Protein AF-A0A6P1CXU0-F1 (afdb_monomer)

Mean predicted aligned error: 10.57 Å

Secondary structure (DSSP, 8-state):
------------TT---TTHHHHHHHHHHHHSTTS-B-HHHHHHHTT--HHHHHHHHHHHHHTTSEEEEEETTEEEEE-TTHHHHHS-------

Solvent-accessible surface area (backbone atoms only — not comparable to full-atom values): 5538 Å² total; per-residue (Å²): 140,86,89,76,83,77,78,76,79,69,80,74,79,78,74,66,61,95,57,50,66,37,21,52,52,22,41,61,29,49,75,39,45,86,50,75,41,32,50,59,54,54,12,59,79,67,76,46,57,44,67,61,41,40,54,33,48,51,52,33,35,76,70,63,26,28,44,74,80,35,84,81,70,54,28,33,28,31,42,91,44,8,49,64,54,32,43,74,81,80,75,72,84,130

Structure (mmCIF, N/CA/C/O backbone):
data_AF-A0A6P1CXU0-F1
#
_entry.id   AF-A0A6P1CXU0-F1
#
loop_
_atom_site.group_PDB
_atom_site.id
_atom_site.type_symbol
_atom_site.label_atom_id
_atom_site.label_alt_id
_atom_site.label_comp_id
_atom_site.label_asym_id
_atom_site.label_entity_id
_atom_site.label_seq_id
_atom_site.pdbx_PDB_ins_code
_atom_site.Cartn_x
_atom_site.Cartn_y
_atom_site.Cartn_z
_atom_site.occupancy
_atom_site.B_iso_or_equiv
_atom_site.auth_seq_id
_atom_site.auth_comp_id
_atom_site.auth_asym_id
_atom_site.auth_atom_id
_atom_site.pdbx_PDB_model_num
ATOM 1 N N . THR A 1 1 ? 18.757 38.853 0.671 1.00 50.03 1 THR A N 1
ATOM 2 C CA . THR A 1 1 ? 17.621 38.211 1.366 1.00 50.03 1 THR A CA 1
ATOM 3 C C . THR A 1 1 ? 17.637 36.734 1.035 1.00 50.03 1 THR A C 1
ATOM 5 O O . THR A 1 1 ? 17.563 36.398 -0.137 1.00 50.03 1 THR A O 1
ATOM 8 N N . THR A 1 2 ? 17.797 35.868 2.035 1.00 54.78 2 THR A N 1
ATOM 9 C CA . THR A 1 2 ? 17.734 34.399 1.889 1.00 54.78 2 THR A CA 1
ATOM 10 C C . THR A 1 2 ? 16.500 33.902 2.636 1.00 54.78 2 THR A C 1
ATOM 12 O O . THR A 1 2 ? 16.244 34.374 3.744 1.00 54.78 2 THR A O 1
ATOM 15 N N . PRO A 1 3 ? 15.700 33.018 2.029 1.00 53.94 3 PRO A N 1
ATOM 16 C CA . PRO A 1 3 ? 15.523 31.656 2.569 1.00 53.94 3 PRO A CA 1
ATOM 17 C C . PRO A 1 3 ? 15.560 30.613 1.427 1.00 53.94 3 PRO A C 1
ATOM 19 O O . PRO A 1 3 ? 15.287 30.964 0.289 1.00 53.94 3 PRO A O 1
ATOM 22 N N . ALA A 1 4 ? 15.839 29.317 1.553 1.00 56.81 4 ALA A N 1
ATOM 23 C CA . ALA A 1 4 ? 16.199 28.343 2.588 1.00 56.81 4 ALA A CA 1
ATOM 24 C C . ALA A 1 4 ? 16.664 27.081 1.794 1.00 56.81 4 ALA A C 1
ATOM 26 O O . ALA A 1 4 ? 16.354 26.983 0.602 1.00 56.81 4 ALA A O 1
ATOM 27 N N . PRO A 1 5 ? 17.435 26.139 2.366 1.00 50.75 5 PRO A N 1
ATOM 28 C CA . PRO A 1 5 ? 18.156 25.142 1.576 1.00 50.75 5 PRO A CA 1
ATOM 29 C C . PRO A 1 5 ? 17.198 24.182 0.864 1.00 50.75 5 PRO A C 1
ATOM 31 O O . PRO A 1 5 ? 16.330 23.573 1.490 1.00 50.75 5 PRO A O 1
ATOM 34 N N . ALA A 1 6 ? 17.389 24.023 -0.448 1.00 52.09 6 ALA A N 1
ATOM 35 C CA . ALA A 1 6 ? 16.844 22.904 -1.198 1.00 52.09 6 ALA A CA 1
ATOM 36 C C . ALA A 1 6 ? 17.260 21.622 -0.472 1.00 52.09 6 ALA A C 1
ATOM 38 O O . ALA A 1 6 ? 18.453 21.351 -0.329 1.00 52.09 6 ALA A O 1
ATOM 39 N N . ALA A 1 7 ? 16.283 20.884 0.055 1.00 51.47 7 ALA A N 1
ATOM 40 C CA . ALA A 1 7 ? 16.535 19.613 0.704 1.00 51.47 7 ALA A CA 1
ATOM 41 C C . ALA A 1 7 ? 17.293 18.723 -0.283 1.00 51.47 7 ALA A C 1
ATOM 43 O O . ALA A 1 7 ? 16.753 18.305 -1.307 1.00 51.47 7 ALA A O 1
ATOM 44 N N . THR A 1 8 ? 18.567 18.504 0.031 1.00 42.50 8 THR A N 1
ATOM 45 C CA . THR A 1 8 ? 19.487 17.585 -0.617 1.00 42.50 8 THR A CA 1
ATOM 46 C C . THR A 1 8 ? 18.751 16.301 -0.970 1.00 42.50 8 THR A C 1
ATOM 48 O O . THR A 1 8 ? 18.440 15.489 -0.097 1.00 42.50 8 THR A O 1
ATOM 51 N N . ALA A 1 9 ? 18.469 16.114 -2.260 1.00 50.41 9 ALA A N 1
ATOM 52 C CA . ALA A 1 9 ? 18.149 14.810 -2.806 1.00 50.41 9 ALA A CA 1
ATOM 53 C C . ALA A 1 9 ? 19.398 13.948 -2.604 1.00 50.41 9 ALA A C 1
ATOM 55 O O . ALA A 1 9 ? 20.339 13.994 -3.395 1.00 50.41 9 ALA A O 1
ATOM 56 N N . ALA A 1 10 ? 19.449 13.252 -1.467 1.00 50.94 10 ALA A N 1
ATOM 57 C CA . ALA A 1 10 ? 20.540 12.358 -1.133 1.00 50.94 10 ALA A CA 1
ATOM 58 C C . ALA A 1 10 ? 20.743 11.360 -2.289 1.00 50.94 10 ALA A C 1
ATOM 60 O O . ALA A 1 10 ? 19.757 10.860 -2.846 1.00 50.94 10 ALA A O 1
ATOM 61 N N . PRO A 1 11 ? 21.998 11.078 -2.675 1.00 42.06 11 PRO A N 1
ATOM 62 C CA . PRO A 1 11 ? 22.287 10.174 -3.774 1.00 42.06 11 PRO A CA 1
ATOM 63 C C . PRO A 1 11 ? 21.721 8.793 -3.436 1.00 42.06 11 PRO A C 1
ATOM 65 O O . PRO A 1 11 ? 21.925 8.269 -2.341 1.00 42.06 11 PRO A O 1
ATOM 68 N N . ALA A 1 12 ? 20.961 8.227 -4.373 1.00 46.59 12 ALA A N 1
ATOM 69 C CA . ALA A 1 12 ? 20.306 6.934 -4.238 1.00 46.59 12 ALA A CA 1
ATOM 70 C C . ALA A 1 12 ? 21.353 5.807 -4.188 1.00 46.59 12 ALA A C 1
ATOM 72 O O . ALA A 1 12 ? 21.679 5.199 -5.207 1.00 46.59 12 ALA A O 1
ATOM 73 N N . ALA A 1 13 ? 21.899 5.557 -2.998 1.00 45.84 13 ALA A N 1
ATOM 74 C CA . ALA A 1 13 ? 22.742 4.408 -2.707 1.00 45.84 13 ALA A CA 1
ATOM 75 C C . ALA A 1 13 ? 21.944 3.125 -2.994 1.00 45.84 13 ALA A C 1
ATOM 77 O O . ALA A 1 13 ? 20.942 2.860 -2.335 1.00 45.84 13 ALA A O 1
ATOM 78 N N . GLY A 1 14 ? 22.356 2.367 -4.015 1.00 42.50 14 GLY A N 1
ATOM 79 C CA . GLY A 1 14 ? 21.746 1.083 -4.372 1.00 42.50 14 GLY A CA 1
ATOM 80 C C . GLY A 1 14 ? 20.298 1.218 -4.844 1.00 42.50 14 GLY A C 1
ATOM 81 O O . GLY A 1 14 ? 19.367 0.839 -4.137 1.00 42.50 14 GLY A O 1
ATOM 82 N N . ARG A 1 15 ? 20.094 1.784 -6.041 1.00 50.12 15 ARG A N 1
ATOM 83 C CA . ARG A 1 15 ? 18.776 1.897 -6.687 1.00 50.12 15 ARG A CA 1
ATOM 84 C C . ARG A 1 15 ? 18.136 0.516 -6.827 1.00 50.12 15 ARG A C 1
ATOM 86 O O . ARG A 1 15 ? 18.389 -0.197 -7.790 1.00 50.12 15 ARG A O 1
ATOM 93 N N . LEU A 1 16 ? 17.260 0.181 -5.886 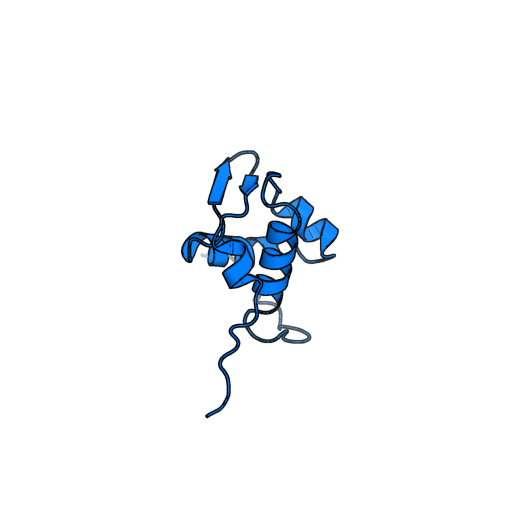1.00 55.75 16 LEU A N 1
ATOM 94 C CA . LEU A 1 16 ? 16.237 -0.833 -6.092 1.00 55.75 16 LEU A CA 1
ATOM 95 C C . LEU A 1 16 ? 15.495 -0.479 -7.396 1.00 55.75 16 LEU A C 1
ATOM 97 O O . LEU A 1 16 ? 15.204 0.712 -7.594 1.00 55.75 16 LEU A O 1
ATOM 101 N N . PRO A 1 17 ? 15.216 -1.440 -8.296 1.00 56.91 17 PRO A N 1
ATOM 102 C CA . PRO A 1 17 ? 14.512 -1.152 -9.537 1.00 56.91 17 PRO A CA 1
ATOM 103 C C . PRO A 1 17 ? 13.237 -0.354 -9.252 1.00 56.91 17 PRO A C 1
ATOM 105 O O . PRO A 1 17 ? 12.557 -0.557 -8.241 1.00 56.91 17 PRO A O 1
ATOM 108 N N . ASN A 1 18 ? 12.958 0.618 -10.122 1.00 58.50 18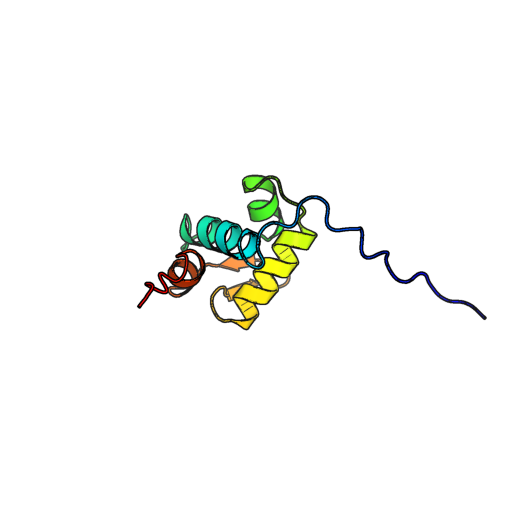 ASN A N 1
ATOM 109 C CA . ASN A 1 18 ? 11.861 1.566 -9.953 1.00 58.50 18 ASN A CA 1
ATOM 110 C C . ASN A 1 18 ? 10.552 0.787 -9.726 1.00 58.50 18 ASN A C 1
ATOM 112 O O . ASN A 1 18 ? 10.065 0.113 -10.627 1.00 58.50 18 ASN A O 1
ATOM 116 N N . GLY A 1 19 ? 10.012 0.839 -8.505 1.00 68.06 19 GLY A N 1
ATOM 117 C CA . GLY A 1 19 ? 8.792 0.120 -8.130 1.00 68.06 19 GLY A CA 1
ATOM 118 C C . GLY A 1 19 ? 8.967 -1.098 -7.218 1.00 68.06 19 GLY A C 1
ATOM 119 O O . GLY A 1 19 ? 7.969 -1.530 -6.654 1.00 68.06 19 GLY A O 1
ATOM 120 N N . GLU A 1 20 ? 10.173 -1.608 -6.959 1.00 78.31 20 GLU A N 1
ATOM 121 C CA . GLU A 1 20 ? 10.333 -2.758 -6.050 1.00 78.31 20 GLU A CA 1
ATOM 122 C C . GLU A 1 20 ? 9.982 -2.406 -4.599 1.00 78.31 20 GLU A C 1
ATOM 124 O O . GLU A 1 20 ? 9.287 -3.167 -3.934 1.00 78.31 20 GLU A O 1
ATOM 129 N N . LEU A 1 21 ? 10.308 -1.193 -4.134 1.00 82.69 21 LEU A N 1
ATOM 130 C CA . LEU A 1 21 ? 9.835 -0.725 -2.826 1.00 82.69 21 LEU A CA 1
ATOM 131 C C . LEU A 1 21 ? 8.303 -0.629 -2.795 1.00 82.69 21 LEU A C 1
ATOM 133 O O . LEU A 1 21 ? 7.691 -0.980 -1.793 1.00 82.69 21 LEU A O 1
ATOM 137 N N . ARG A 1 22 ? 7.675 -0.188 -3.894 1.00 79.62 22 ARG A N 1
ATOM 138 C CA . ARG A 1 22 ? 6.208 -0.130 -3.988 1.00 79.62 22 ARG A CA 1
ATOM 139 C C . ARG A 1 22 ? 5.601 -1.528 -3.942 1.00 79.62 22 ARG A C 1
ATOM 141 O O . ARG A 1 22 ? 4.602 -1.704 -3.262 1.00 79.62 22 ARG A O 1
ATOM 148 N N . ARG A 1 23 ? 6.237 -2.516 -4.580 1.00 82.12 23 ARG A N 1
ATOM 149 C CA . ARG A 1 23 ? 5.834 -3.928 -4.510 1.00 82.12 23 ARG A CA 1
ATOM 150 C C . ARG A 1 23 ? 5.983 -4.495 -3.107 1.00 82.12 23 ARG A C 1
ATOM 152 O O . ARG A 1 23 ? 5.053 -5.121 -2.632 1.00 82.12 23 ARG A O 1
ATOM 159 N N . MET A 1 24 ? 7.098 -4.235 -2.422 1.00 85.44 24 MET A N 1
ATOM 160 C CA . MET A 1 24 ? 7.296 -4.662 -1.029 1.00 85.44 24 MET A CA 1
ATOM 161 C C . MET A 1 24 ? 6.235 -4.060 -0.101 1.00 85.44 24 MET A C 1
ATOM 163 O O . MET A 1 24 ? 5.678 -4.760 0.737 1.00 85.44 24 MET A O 1
ATOM 167 N N . VAL A 1 25 ? 5.924 -2.773 -0.276 1.00 86.19 25 VAL A N 1
ATOM 168 C CA . VAL A 1 25 ? 4.867 -2.087 0.479 1.00 86.19 25 VAL A CA 1
ATOM 169 C C . VAL A 1 25 ? 3.488 -2.657 0.139 1.00 86.19 25 VAL A C 1
ATOM 171 O O . VAL A 1 25 ? 2.707 -2.922 1.046 1.00 86.19 25 VAL A O 1
ATOM 174 N N . ALA A 1 26 ? 3.200 -2.903 -1.140 1.00 86.62 26 ALA A N 1
ATOM 175 C CA . ALA A 1 26 ? 1.960 -3.540 -1.570 1.00 86.62 26 ALA A CA 1
ATOM 176 C C . ALA A 1 26 ? 1.843 -4.977 -1.039 1.00 86.62 26 ALA A C 1
ATOM 178 O O . ALA A 1 26 ? 0.772 -5.366 -0.598 1.00 86.62 26 ALA A O 1
ATOM 179 N N . ALA A 1 27 ? 2.929 -5.749 -1.005 1.00 85.31 27 ALA A N 1
ATOM 180 C CA . ALA A 1 27 ? 2.956 -7.093 -0.437 1.00 85.31 27 ALA A CA 1
ATOM 181 C C . ALA A 1 27 ? 2.732 -7.070 1.083 1.00 85.31 27 ALA A C 1
ATOM 183 O O . ALA A 1 27 ? 1.965 -7.878 1.593 1.00 85.31 27 ALA A O 1
ATOM 184 N N . ALA A 1 28 ? 3.332 -6.112 1.799 1.00 85.25 28 ALA A N 1
ATOM 185 C CA . ALA 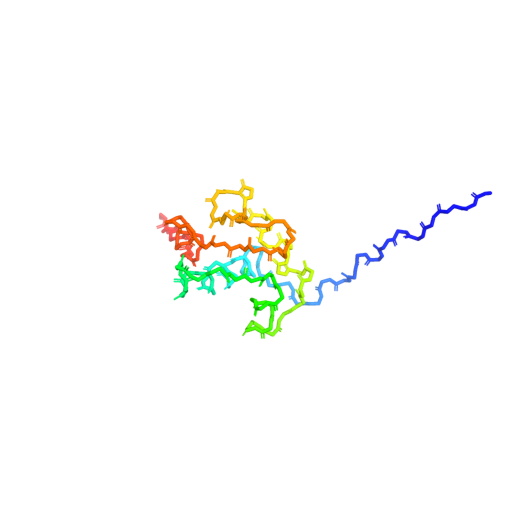A 1 28 ? 3.107 -5.924 3.235 1.00 85.25 28 ALA A CA 1
ATOM 186 C C . ALA A 1 28 ? 1.652 -5.538 3.557 1.00 85.25 28 ALA A C 1
ATOM 188 O O . ALA A 1 28 ? 1.090 -6.009 4.544 1.00 85.25 28 ALA A O 1
ATOM 189 N N . LEU A 1 29 ? 1.027 -4.723 2.702 1.00 83.94 29 LEU A N 1
ATOM 190 C CA . LEU A 1 29 ? -0.400 -4.409 2.784 1.00 83.94 29 LEU A CA 1
ATOM 191 C C . LEU A 1 29 ? -1.273 -5.622 2.414 1.00 83.94 29 LEU A C 1
ATOM 193 O O . LEU A 1 29 ? -2.270 -5.885 3.077 1.00 83.94 29 LEU A O 1
ATOM 197 N N . ALA A 1 30 ? -0.903 -6.371 1.373 1.00 84.00 30 ALA A N 1
ATOM 198 C CA . ALA A 1 30 ? -1.633 -7.550 0.905 1.00 84.00 30 ALA A CA 1
ATOM 199 C C . ALA A 1 30 ? -1.530 -8.746 1.864 1.00 84.00 30 ALA A C 1
ATOM 201 O O . ALA A 1 30 ? -2.390 -9.621 1.820 1.00 84.00 30 ALA A O 1
ATOM 202 N N . ALA A 1 31 ? -0.515 -8.779 2.733 1.00 84.06 31 ALA A N 1
ATOM 203 C CA . ALA A 1 31 ? -0.420 -9.751 3.817 1.00 84.06 31 ALA A CA 1
ATOM 204 C C . ALA A 1 31 ? -1.555 -9.577 4.843 1.00 84.06 31 ALA A C 1
ATOM 206 O O . ALA A 1 31 ? -2.068 -10.567 5.355 1.00 84.06 31 ALA A O 1
ATOM 207 N N . ASP A 1 32 ? -1.999 -8.337 5.083 1.00 80.00 32 ASP A N 1
ATOM 208 C CA . ASP A 1 32 ? -3.070 -8.012 6.031 1.00 80.00 32 ASP A CA 1
ATOM 209 C C . ASP A 1 32 ? -4.069 -6.991 5.444 1.00 80.00 32 ASP A C 1
ATOM 211 O O . ASP A 1 32 ? -4.173 -5.858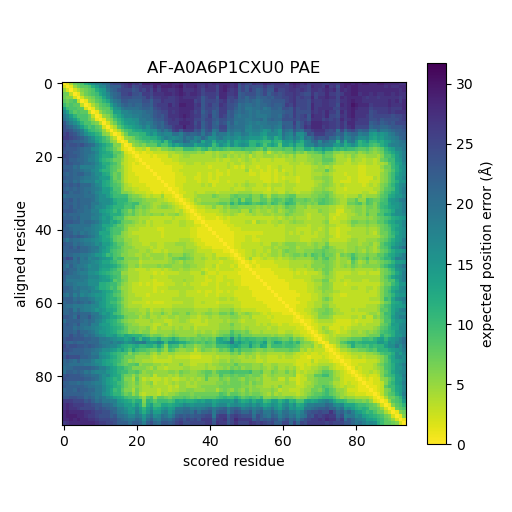 5.925 1.00 80.00 32 ASP A O 1
ATOM 215 N N . PRO A 1 33 ? -4.879 -7.366 4.436 1.00 74.69 33 PRO A N 1
ATOM 216 C CA . PRO A 1 33 ? -5.744 -6.419 3.728 1.00 74.69 33 PRO A CA 1
ATOM 217 C C . PRO A 1 33 ? -6.931 -5.911 4.564 1.00 74.69 33 PRO A C 1
ATOM 219 O O . PRO A 1 33 ? -7.596 -4.924 4.230 1.00 74.69 33 PRO A O 1
ATOM 222 N N . VAL A 1 34 ? -7.220 -6.593 5.671 1.00 74.19 34 VAL A N 1
ATOM 223 C CA . VAL A 1 34 ? -8.274 -6.222 6.622 1.00 74.19 34 VAL A CA 1
ATOM 224 C C . VAL A 1 34 ? -7.747 -5.242 7.675 1.00 74.19 34 VAL A C 1
ATOM 226 O O . VAL A 1 34 ? -8.526 -4.468 8.230 1.00 74.19 34 VAL A O 1
ATOM 229 N N . ARG A 1 35 ? -6.433 -5.232 7.937 1.00 81.06 35 ARG A N 1
ATOM 230 C CA . ARG A 1 35 ? -5.836 -4.428 9.003 1.00 81.06 35 ARG A CA 1
ATOM 231 C C . ARG A 1 35 ? -5.427 -3.060 8.476 1.00 81.06 35 ARG A C 1
ATOM 233 O O . ARG A 1 35 ? -4.733 -2.934 7.473 1.00 81.06 35 ARG A O 1
ATOM 240 N N . GLU A 1 36 ? -5.818 -2.017 9.195 1.00 84.12 36 GLU A N 1
ATOM 241 C CA . GLU A 1 36 ? -5.338 -0.671 8.911 1.00 84.12 36 GLU A CA 1
ATOM 242 C C . GLU A 1 36 ? -3.892 -0.530 9.389 1.00 84.12 36 GLU A C 1
ATOM 244 O O . GLU A 1 36 ? -3.594 -0.635 10.583 1.00 84.12 36 GLU A O 1
ATOM 249 N N . GLN A 1 37 ? -2.985 -0.271 8.458 1.00 83.12 37 GLN A N 1
ATOM 250 C CA . GLN A 1 37 ? -1.568 -0.131 8.734 1.00 83.12 37 GLN A CA 1
ATOM 251 C C . GLN A 1 37 ? -1.148 1.334 8.588 1.00 83.12 37 GLN A C 1
ATOM 253 O O . GLN A 1 37 ? -1.525 2.044 7.653 1.00 83.12 37 GLN A O 1
ATOM 258 N N . SER A 1 38 ? -0.352 1.813 9.540 1.00 84.88 38 SER A N 1
ATOM 259 C CA . SER A 1 38 ? 0.244 3.146 9.446 1.00 84.88 38 SER A CA 1
ATOM 260 C C . SER A 1 38 ? 1.498 3.083 8.563 1.00 84.88 38 SER A C 1
ATOM 262 O O . SER A 1 38 ? 2.213 2.080 8.603 1.00 84.88 38 SER A O 1
ATOM 264 N N . PRO A 1 39 ? 1.873 4.162 7.850 1.00 81.75 39 PRO A N 1
ATOM 265 C CA . PRO A 1 39 ? 3.105 4.190 7.051 1.00 81.75 39 PRO A CA 1
ATOM 266 C C . PRO A 1 39 ? 4.352 3.862 7.885 1.00 81.75 39 PRO A C 1
ATOM 268 O O . PRO A 1 39 ? 5.309 3.278 7.385 1.00 81.75 39 PRO A O 1
ATOM 271 N N . ARG A 1 40 ? 4.328 4.211 9.177 1.00 83.94 40 ARG A N 1
ATOM 272 C CA . ARG A 1 40 ? 5.387 3.902 10.140 1.00 83.94 40 ARG A CA 1
ATOM 273 C C . ARG A 1 40 ? 5.457 2.415 10.500 1.00 83.94 40 ARG A C 1
ATOM 275 O O . ARG A 1 40 ? 6.558 1.899 10.612 1.00 83.94 40 ARG A O 1
ATOM 282 N N . GLU A 1 41 ? 4.313 1.746 10.637 1.00 86.81 41 GLU A N 1
ATOM 283 C CA . GLU A 1 41 ? 4.232 0.309 10.948 1.00 86.81 41 GLU A CA 1
ATOM 284 C C . GLU A 1 41 ? 4.788 -0.514 9.785 1.00 86.81 41 GLU A C 1
ATOM 286 O O . GLU A 1 41 ? 5.639 -1.377 9.973 1.00 86.81 41 GLU A O 1
ATOM 291 N N . ILE A 1 42 ? 4.377 -0.169 8.561 1.00 86.50 42 ILE A N 1
ATOM 292 C CA . ILE A 1 42 ? 4.866 -0.809 7.334 1.00 86.50 42 ILE A CA 1
ATOM 293 C C . ILE A 1 42 ? 6.375 -0.578 7.184 1.00 86.50 42 ILE A C 1
ATOM 295 O O . ILE A 1 42 ? 7.128 -1.494 6.866 1.00 86.50 42 ILE A O 1
ATOM 299 N N . ALA A 1 43 ? 6.837 0.645 7.457 1.00 86.56 43 ALA A N 1
ATOM 300 C CA . ALA A 1 43 ? 8.255 0.984 7.447 1.00 86.56 43 ALA A CA 1
ATOM 301 C C . ALA A 1 43 ? 9.068 0.208 8.491 1.00 86.56 43 ALA A C 1
ATOM 303 O O . ALA A 1 43 ? 10.171 -0.236 8.176 1.00 86.56 43 ALA A O 1
ATOM 304 N N . ALA A 1 44 ? 8.520 0.011 9.692 1.00 87.25 44 ALA A N 1
ATOM 305 C CA . ALA A 1 44 ? 9.143 -0.790 10.739 1.00 87.25 44 ALA A CA 1
ATOM 306 C C . ALA A 1 44 ? 9.218 -2.273 10.343 1.00 87.25 44 ALA A C 1
ATOM 308 O O . ALA A 1 44 ? 10.292 -2.861 10.428 1.00 87.25 44 ALA A O 1
ATOM 309 N N . GLY A 1 45 ? 8.127 -2.847 9.824 1.00 85.38 45 GLY A N 1
ATOM 310 C CA . GLY A 1 45 ? 8.095 -4.241 9.368 1.00 85.38 45 GLY A CA 1
ATOM 311 C C . GLY A 1 45 ? 9.025 -4.523 8.183 1.00 85.38 45 GLY A C 1
ATOM 312 O O . GLY A 1 45 ? 9.618 -5.593 8.103 1.00 85.38 45 GLY A O 1
ATOM 313 N N . LEU A 1 46 ? 9.207 -3.548 7.287 1.00 83.69 46 LEU A N 1
ATOM 314 C CA . LEU A 1 46 ? 10.111 -3.652 6.134 1.00 83.69 46 LEU A CA 1
ATOM 315 C C . LEU A 1 46 ? 11.550 -3.195 6.434 1.00 83.69 46 LEU A C 1
ATOM 317 O O . LEU A 1 46 ? 12.393 -3.254 5.538 1.00 83.69 46 LEU A O 1
ATOM 321 N N . ASN A 1 47 ? 11.830 -2.693 7.644 1.00 83.94 47 ASN A N 1
ATOM 322 C CA . ASN A 1 47 ? 13.093 -2.043 8.017 1.00 83.94 47 ASN A CA 1
ATOM 323 C C . ASN A 1 47 ? 13.541 -0.983 6.978 1.00 83.94 47 ASN A C 1
ATOM 325 O O . ASN A 1 47 ? 14.679 -0.967 6.499 1.00 83.94 47 ASN A O 1
ATOM 329 N N . ARG A 1 48 ? 12.610 -0.108 6.569 1.00 81.31 48 ARG A N 1
ATOM 330 C CA . ARG A 1 48 ? 12.818 0.950 5.562 1.00 81.31 48 ARG A CA 1
ATOM 331 C C . ARG A 1 48 ? 12.480 2.329 6.115 1.00 81.31 48 ARG A C 1
ATO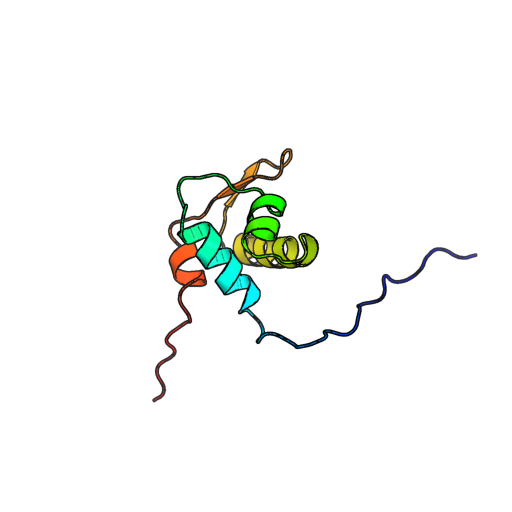M 333 O O . ARG A 1 48 ? 11.719 2.476 7.064 1.00 81.31 48 ARG A O 1
ATOM 340 N N . SER A 1 49 ? 13.000 3.371 5.469 1.00 81.00 49 SER A N 1
ATOM 341 C CA . SER A 1 49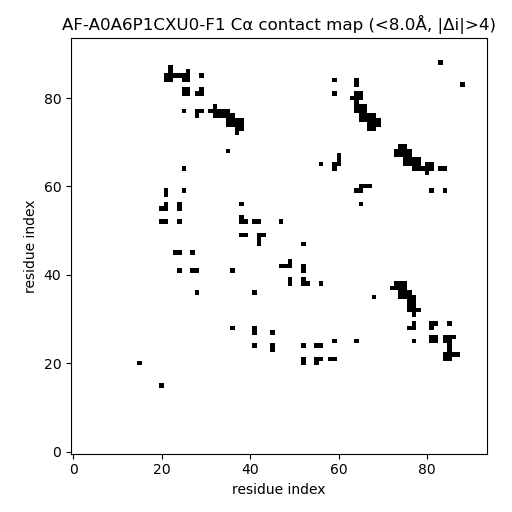 ? 12.696 4.757 5.833 1.00 81.00 49 SER A CA 1
ATOM 342 C C . SER A 1 49 ? 11.206 5.065 5.674 1.00 81.00 49 SER A C 1
ATOM 344 O O . SER A 1 49 ? 10.653 4.915 4.582 1.00 81.00 49 SER A O 1
ATOM 346 N N . SER A 1 50 ? 10.571 5.596 6.726 1.00 79.19 50 SER A N 1
ATOM 347 C CA . SER A 1 50 ? 9.154 5.995 6.694 1.00 79.19 50 SER A CA 1
ATOM 348 C C . SER A 1 50 ? 8.841 7.008 5.588 1.00 79.19 50 SER A C 1
ATOM 350 O O . SER A 1 50 ? 7.743 6.985 5.045 1.00 79.19 50 SER A O 1
ATOM 352 N N . GLY A 1 51 ? 9.802 7.854 5.198 1.00 80.69 51 GLY A N 1
ATOM 353 C CA . GLY A 1 51 ? 9.649 8.765 4.056 1.00 80.69 51 GLY A CA 1
ATOM 354 C C . GLY A 1 51 ? 9.578 8.045 2.703 1.00 80.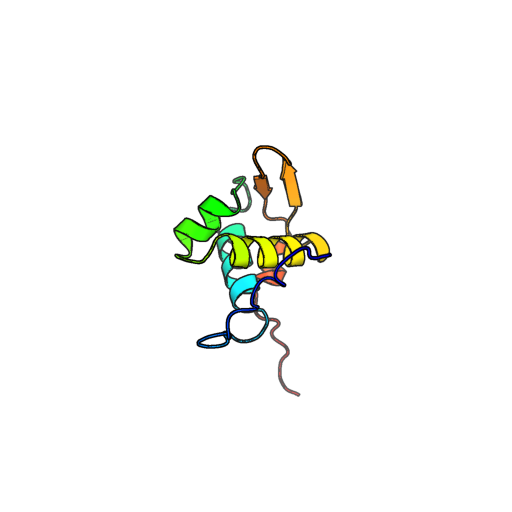69 51 GLY A C 1
ATOM 355 O O . GLY A 1 51 ? 8.763 8.400 1.857 1.00 80.69 51 GLY A O 1
ATOM 356 N N . ALA A 1 52 ? 10.373 6.987 2.514 1.00 83.00 52 ALA A N 1
ATOM 357 C CA . ALA A 1 52 ? 10.359 6.194 1.286 1.00 83.00 52 ALA A CA 1
ATOM 358 C C . ALA A 1 52 ? 9.087 5.337 1.189 1.00 83.00 52 ALA A C 1
ATOM 360 O O . ALA A 1 52 ? 8.473 5.252 0.127 1.00 83.00 52 ALA A O 1
ATOM 361 N N . VAL A 1 53 ? 8.656 4.760 2.316 1.00 86.06 53 VAL A N 1
ATOM 362 C CA . VAL A 1 53 ? 7.378 4.039 2.417 1.00 86.06 53 VAL A CA 1
ATOM 363 C C . VAL A 1 53 ? 6.197 4.985 2.213 1.00 86.06 53 VAL A C 1
ATOM 365 O O . VAL A 1 53 ? 5.278 4.642 1.483 1.00 86.06 53 VAL A O 1
ATOM 368 N N . GLY A 1 54 ? 6.244 6.200 2.766 1.00 84.12 54 GLY A N 1
ATOM 369 C CA . GLY A 1 54 ? 5.241 7.235 2.518 1.00 84.12 54 GLY A CA 1
ATOM 370 C C . GLY A 1 54 ? 5.126 7.595 1.036 1.00 84.12 54 GLY A C 1
ATOM 371 O O . GLY A 1 54 ? 4.024 7.608 0.504 1.00 84.12 54 GLY A O 1
ATOM 372 N N . ASN A 1 55 ? 6.251 7.798 0.342 1.00 84.81 55 ASN A N 1
ATOM 373 C CA . ASN A 1 55 ? 6.247 8.058 -1.102 1.00 84.81 55 ASN A CA 1
ATOM 374 C C . ASN A 1 55 ? 5.669 6.875 -1.905 1.00 84.81 55 ASN A C 1
ATOM 376 O O . ASN A 1 55 ? 4.886 7.067 -2.833 1.00 84.81 55 ASN A O 1
ATOM 380 N N . ALA A 1 56 ? 6.006 5.641 -1.516 1.00 86.44 56 ALA A N 1
ATOM 381 C CA . ALA A 1 56 ? 5.444 4.441 -2.125 1.00 86.44 56 ALA A CA 1
ATOM 382 C C . ALA A 1 56 ? 3.929 4.311 -1.882 1.00 86.44 56 ALA A C 1
ATOM 384 O O . ALA A 1 56 ? 3.199 3.983 -2.813 1.00 86.44 56 ALA A O 1
ATOM 385 N N . LEU A 1 57 ? 3.457 4.604 -0.668 1.00 84.25 57 LEU A N 1
ATOM 386 C CA . LEU A 1 57 ? 2.038 4.589 -0.306 1.00 84.25 57 LEU A CA 1
ATOM 387 C C . LEU A 1 57 ? 1.241 5.663 -1.037 1.00 84.25 57 LEU A C 1
ATOM 389 O O . LEU A 1 57 ? 0.148 5.373 -1.507 1.00 84.25 57 LEU A O 1
ATOM 393 N N . GLU A 1 58 ? 1.780 6.874 -1.171 1.00 85.44 58 GLU A N 1
ATOM 394 C CA . GLU A 1 58 ? 1.155 7.940 -1.962 1.00 85.44 58 GLU A CA 1
ATOM 395 C C . GLU A 1 58 ? 1.021 7.508 -3.428 1.00 85.44 58 GLU A C 1
ATOM 397 O O . GLU A 1 58 ? -0.045 7.667 -4.013 1.00 85.44 58 GLU A O 1
ATOM 402 N N . ALA A 1 59 ? 2.050 6.873 -4.002 1.00 84.00 59 ALA A N 1
ATOM 403 C CA . ALA A 1 59 ? 1.982 6.337 -5.362 1.00 84.00 59 ALA A CA 1
ATOM 404 C C . ALA A 1 59 ? 0.948 5.205 -5.507 1.00 84.00 59 ALA A C 1
ATOM 406 O O . ALA A 1 59 ? 0.212 5.172 -6.490 1.00 84.00 59 ALA A O 1
ATOM 407 N N . LEU A 1 60 ? 0.865 4.291 -4.533 1.00 83.25 60 LEU A N 1
ATOM 408 C CA . LEU A 1 60 ? -0.156 3.236 -4.511 1.00 83.25 60 LEU A CA 1
ATOM 409 C C . LEU A 1 60 ? -1.562 3.820 -4.338 1.00 83.25 60 LEU A C 1
ATOM 411 O O . LEU A 1 60 ? -2.490 3.365 -4.996 1.00 83.25 60 LEU A O 1
ATOM 415 N N . THR A 1 61 ? -1.714 4.851 -3.508 1.00 86.81 61 THR A N 1
ATOM 416 C CA . THR A 1 61 ? -2.989 5.548 -3.292 1.00 86.81 61 THR A CA 1
ATOM 417 C C . THR A 1 61 ? -3.430 6.280 -4.556 1.00 86.81 61 THR A C 1
ATOM 419 O O . THR A 1 61 ? -4.573 6.139 -4.977 1.00 86.81 61 THR A O 1
ATOM 422 N N . ALA A 1 62 ? -2.513 6.987 -5.223 1.00 83.50 62 ALA A N 1
ATOM 423 C CA . ALA A 1 62 ? -2.774 7.657 -6.497 1.00 83.50 62 ALA A CA 1
ATOM 424 C C . ALA A 1 62 ? -3.165 6.675 -7.616 1.00 83.50 62 ALA A C 1
ATOM 426 O O . ALA A 1 62 ? -3.967 7.015 -8.479 1.00 83.50 62 ALA A O 1
ATOM 427 N N . ALA A 1 63 ? -2.627 5.453 -7.586 1.00 81.25 63 ALA A N 1
ATOM 428 C CA . ALA A 1 63 ? -2.988 4.379 -8.509 1.00 81.25 63 ALA A CA 1
ATOM 429 C C . ALA A 1 63 ? -4.269 3.611 -8.107 1.00 81.25 63 ALA A C 1
ATOM 431 O O . ALA A 1 63 ? -4.685 2.708 -8.828 1.00 81.25 63 ALA A O 1
ATOM 432 N N . GLY A 1 64 ? -4.887 3.923 -6.960 1.00 83.94 64 GLY A N 1
ATOM 433 C CA . GLY A 1 64 ? -6.066 3.212 -6.445 1.00 83.94 64 GLY A CA 1
ATOM 434 C C . GLY A 1 64 ? -5.766 1.827 -5.851 1.00 83.94 64 GLY A C 1
ATOM 435 O O . GLY A 1 64 ? -6.678 1.032 -5.629 1.00 83.94 64 GLY A O 1
ATOM 436 N N . HIS A 1 65 ? -4.492 1.524 -5.594 1.00 84.25 65 HIS A N 1
ATOM 437 C CA . HIS A 1 65 ? -4.021 0.278 -4.984 1.00 84.25 65 HIS A CA 1
ATOM 438 C C . HIS A 1 65 ? -3.981 0.309 -3.458 1.00 84.25 65 HIS A C 1
ATOM 440 O O . HIS A 1 65 ? -3.732 -0.723 -2.846 1.00 84.25 65 HIS A O 1
ATOM 446 N N . ALA A 1 66 ? -4.173 1.463 -2.831 1.00 85.94 66 ALA A N 1
ATOM 447 C CA . ALA A 1 66 ? -4.288 1.593 -1.385 1.00 85.94 66 ALA A CA 1
ATOM 448 C C . ALA A 1 66 ? -5.297 2.694 -1.071 1.00 85.94 66 ALA A C 1
ATOM 450 O O . ALA A 1 66 ? -5.348 3.698 -1.779 1.00 85.94 66 ALA A O 1
ATOM 451 N N . GLU A 1 67 ? -6.071 2.530 -0.003 1.00 85.25 67 GLU A N 1
ATOM 452 C CA . GLU A 1 67 ? -6.970 3.583 0.463 1.00 85.25 67 GLU A CA 1
ATOM 453 C C . GLU A 1 67 ? -6.495 4.165 1.785 1.00 85.25 67 GLU A C 1
ATOM 455 O O . GLU A 1 67 ? -6.138 3.444 2.721 1.00 85.25 67 GLU A O 1
ATOM 460 N N . ARG A 1 68 ? -6.504 5.498 1.866 1.00 87.00 68 ARG A N 1
ATOM 461 C CA . ARG A 1 68 ? -6.237 6.222 3.106 1.00 87.00 68 ARG A CA 1
ATOM 462 C C . ARG A 1 68 ? -7.538 6.349 3.893 1.00 87.00 68 ARG A C 1
ATOM 464 O O . ARG A 1 68 ? -8.345 7.229 3.612 1.00 87.00 68 ARG A O 1
ATOM 471 N N . THR A 1 69 ? -7.714 5.506 4.904 1.00 84.06 69 THR A N 1
ATOM 472 C CA . THR A 1 69 ? -8.921 5.483 5.746 1.00 84.06 69 THR A CA 1
ATOM 473 C C . THR A 1 69 ? -8.954 6.619 6.765 1.00 84.06 69 THR A C 1
ATOM 475 O O . THR A 1 69 ? -10.024 7.092 7.136 1.00 84.06 69 THR A O 1
ATOM 478 N N . SER A 1 70 ? -7.796 7.102 7.224 1.00 80.94 70 SER A N 1
ATOM 479 C CA . SER A 1 70 ? -7.714 8.238 8.151 1.00 80.94 70 SER A CA 1
ATOM 480 C C . SER A 1 70 ? -6.498 9.112 7.883 1.00 80.94 70 SER A C 1
ATOM 482 O O . SER A 1 70 ? -5.425 8.635 7.517 1.00 80.94 70 SER A O 1
ATOM 484 N N . ALA A 1 71 ? -6.674 10.423 8.056 1.00 74.75 71 ALA A N 1
ATOM 485 C CA . ALA A 1 71 ? -5.619 11.424 7.898 1.00 74.75 71 ALA A CA 1
ATOM 486 C C . ALA A 1 71 ? -4.808 11.645 9.188 1.00 74.75 71 ALA A C 1
ATOM 488 O O . ALA A 1 71 ? -3.627 11.983 9.116 1.00 74.75 71 ALA A O 1
ATOM 489 N N . ALA A 1 72 ? -5.438 11.456 10.352 1.00 75.19 72 ALA A N 1
ATOM 490 C CA . ALA A 1 72 ? -4.845 11.661 11.669 1.00 75.19 72 ALA A CA 1
ATOM 491 C C . ALA A 1 72 ? -5.515 10.729 12.704 1.00 75.19 72 ALA A C 1
ATOM 493 O O . ALA A 1 72 ? -6.651 10.994 13.089 1.00 75.19 72 ALA A O 1
ATOM 494 N N . PRO A 1 73 ? -4.844 9.649 13.151 1.00 73.62 73 PRO A N 1
ATOM 495 C CA . PRO A 1 73 ? -3.565 9.131 12.654 1.00 73.62 73 PRO A CA 1
ATOM 496 C C . PRO A 1 73 ? -3.662 8.662 11.193 1.00 73.62 73 PRO A C 1
ATOM 498 O O . PRO A 1 73 ? -4.706 8.186 10.753 1.00 73.62 73 PRO A O 1
ATOM 501 N N . ARG A 1 74 ? -2.570 8.803 10.426 1.00 79.88 74 ARG A N 1
ATOM 502 C CA . ARG A 1 74 ? -2.517 8.342 9.028 1.00 79.88 74 ARG A CA 1
ATOM 503 C C . ARG A 1 74 ? -2.655 6.821 8.975 1.00 79.88 74 ARG A C 1
ATOM 505 O O . ARG A 1 74 ? -1.714 6.117 9.339 1.00 79.88 74 ARG A O 1
ATOM 512 N N . ARG A 1 75 ? -3.806 6.339 8.513 1.00 84.44 75 ARG A N 1
ATOM 513 C CA . ARG A 1 75 ? -4.128 4.917 8.358 1.00 84.44 75 ARG A CA 1
ATOM 514 C C . ARG A 1 75 ? -4.331 4.619 6.882 1.00 84.44 75 ARG A C 1
ATOM 516 O O . ARG A 1 75 ? -5.033 5.360 6.192 1.00 84.44 75 ARG A O 1
ATOM 523 N N . TYR A 1 76 ? -3.685 3.560 6.421 1.00 85.12 76 TYR A N 1
ATOM 524 C CA . TYR A 1 76 ? -3.838 3.033 5.077 1.00 85.12 76 TYR A CA 1
ATOM 525 C C . TYR A 1 76 ? -4.347 1.603 5.170 1.00 85.12 76 TYR A C 1
ATOM 527 O O . TYR A 1 76 ? -3.997 0.861 6.090 1.00 85.12 76 TYR A O 1
ATOM 535 N N . ARG A 1 77 ? -5.169 1.222 4.205 1.00 84.25 77 ARG A N 1
ATOM 536 C CA . ARG A 1 77 ? -5.707 -0.124 4.086 1.00 84.25 77 ARG A CA 1
ATOM 537 C C . ARG A 1 77 ? -5.456 -0.643 2.678 1.00 84.25 77 ARG A C 1
ATOM 539 O O . ARG A 1 77 ? -5.529 0.114 1.705 1.00 84.25 77 ARG A O 1
ATOM 546 N N . ALA A 1 78 ? -5.153 -1.933 2.584 1.00 85.50 78 ALA A N 1
ATOM 547 C CA . ALA A 1 78 ? -5.089 -2.605 1.300 1.00 85.50 78 ALA A CA 1
ATOM 548 C C . ALA A 1 78 ? -6.495 -2.720 0.688 1.00 85.50 78 ALA A C 1
ATOM 550 O O . ALA A 1 78 ? -7.488 -2.933 1.383 1.00 85.50 78 ALA A O 1
ATOM 551 N N . THR A 1 79 ? -6.570 -2.598 -0.626 1.00 82.06 79 THR A N 1
ATOM 552 C CA . THR A 1 79 ? -7.764 -2.812 -1.437 1.00 82.06 79 THR A CA 1
ATOM 553 C C . THR A 1 79 ? -7.638 -4.124 -2.209 1.00 82.06 79 THR A C 1
ATOM 555 O O . THR A 1 79 ? -6.578 -4.752 -2.253 1.00 82.06 79 THR A O 1
ATOM 558 N N . ALA A 1 80 ? -8.708 -4.529 -2.894 1.00 78.81 80 ALA A N 1
ATOM 559 C CA . ALA A 1 80 ? -8.679 -5.688 -3.788 1.00 78.81 80 ALA A CA 1
ATOM 560 C C . ALA A 1 80 ? -7.584 -5.588 -4.876 1.00 78.81 80 ALA A C 1
ATOM 562 O O . ALA A 1 80 ? -7.113 -6.603 -5.383 1.00 78.81 80 ALA A O 1
ATOM 563 N N . THR A 1 81 ? -7.143 -4.372 -5.214 1.00 80.50 81 THR A N 1
ATOM 564 C CA . THR A 1 81 ? -6.114 -4.117 -6.228 1.00 80.50 81 THR A CA 1
ATOM 565 C C . THR A 1 81 ? -4.702 -4.022 -5.635 1.00 80.50 81 THR A C 1
ATOM 567 O O . THR A 1 81 ? -3.731 -3.970 -6.389 1.00 80.50 81 THR A O 1
ATOM 570 N N . THR A 1 82 ? -4.521 -4.067 -4.310 1.00 83.31 82 THR A N 1
ATOM 571 C CA . THR A 1 82 ? -3.173 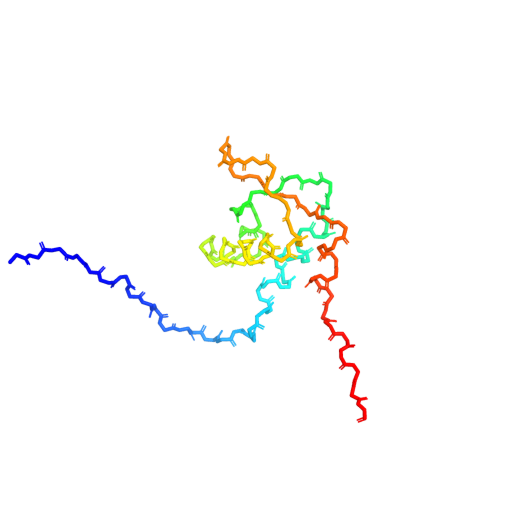-4.088 -3.714 1.00 83.31 82 THR A CA 1
ATOM 572 C C . THR A 1 82 ? -2.409 -5.351 -4.093 1.00 83.31 82 THR A C 1
ATOM 574 O O . THR A 1 82 ? -1.228 -5.274 -4.424 1.00 83.31 82 THR A O 1
ATOM 577 N N . THR A 1 83 ? -3.085 -6.502 -4.137 1.00 79.38 83 THR A N 1
ATOM 578 C CA . THR A 1 83 ? -2.486 -7.755 -4.614 1.00 79.38 83 THR A CA 1
ATOM 579 C C . THR A 1 83 ? -1.993 -7.613 -6.052 1.00 79.38 83 THR A C 1
ATOM 581 O O . THR A 1 83 ? -0.891 -8.063 -6.356 1.00 79.38 83 THR A O 1
ATOM 584 N N . THR A 1 84 ? -2.721 -6.903 -6.928 1.00 79.62 84 THR A N 1
ATOM 585 C CA . THR A 1 84 ? -2.246 -6.671 -8.305 1.00 79.62 84 THR A CA 1
ATOM 586 C C . THR A 1 84 ? -1.001 -5.788 -8.359 1.00 79.62 84 THR A C 1
ATOM 588 O O . THR A 1 84 ? -0.176 -5.972 -9.245 1.00 79.62 84 THR A O 1
ATOM 591 N N . ALA A 1 85 ? -0.839 -4.861 -7.409 1.00 77.12 85 ALA A N 1
ATOM 592 C CA . ALA A 1 85 ? 0.352 -4.020 -7.299 1.00 77.12 85 ALA A CA 1
ATOM 593 C C . ALA A 1 85 ? 1.542 -4.753 -6.657 1.00 77.12 85 ALA A C 1
ATOM 595 O O . ALA A 1 85 ? 2.696 -4.430 -6.944 1.00 77.12 85 ALA A O 1
ATOM 596 N N . ALA A 1 86 ? 1.267 -5.728 -5.784 1.00 79.50 86 ALA A N 1
ATOM 597 C CA . ALA A 1 86 ? 2.266 -6.615 -5.192 1.00 79.50 86 ALA A CA 1
ATOM 598 C C . ALA A 1 86 ? 2.768 -7.655 -6.202 1.00 79.50 86 ALA A C 1
ATOM 600 O O . ALA A 1 86 ? 3.942 -8.028 -6.181 1.00 79.50 86 ALA A O 1
ATOM 601 N N . THR A 1 87 ? 1.889 -8.095 -7.104 1.00 73.94 87 THR A N 1
ATOM 602 C CA . THR A 1 87 ? 2.248 -9.030 -8.165 1.00 73.94 87 THR A CA 1
ATOM 603 C C . THR A 1 87 ? 3.194 -8.312 -9.131 1.00 73.94 87 THR A C 1
ATOM 605 O O . THR A 1 87 ? 2.852 -7.238 -9.636 1.00 73.94 87 THR A O 1
ATOM 608 N N . PRO A 1 88 ? 4.400 -8.840 -9.414 1.00 58.84 88 PRO A N 1
ATOM 609 C CA . PRO A 1 88 ? 5.154 -8.343 -10.549 1.00 58.84 88 PRO A CA 1
ATOM 610 C C . PRO A 1 88 ? 4.258 -8.547 -11.766 1.00 58.84 88 PRO A C 1
ATOM 612 O O . PRO A 1 88 ? 3.793 -9.662 -11.980 1.00 58.84 88 PRO A O 1
ATOM 615 N N . ALA A 1 89 ? 3.968 -7.483 -12.521 1.00 51.38 89 ALA A N 1
ATOM 616 C CA . ALA A 1 89 ? 3.330 -7.637 -13.817 1.00 51.38 89 ALA A CA 1
ATOM 617 C C . ALA A 1 89 ? 4.126 -8.711 -14.563 1.00 51.38 89 ALA A C 1
ATOM 619 O O . ALA A 1 89 ? 5.292 -8.497 -14.903 1.00 51.38 89 ALA A O 1
ATOM 620 N N . VAL A 1 90 ? 3.527 -9.892 -14.716 1.00 47.50 90 VAL A N 1
ATOM 621 C CA . VAL A 1 90 ? 4.014 -10.925 -15.615 1.00 47.50 90 VAL A CA 1
ATOM 622 C C . VAL A 1 90 ? 3.723 -10.362 -16.996 1.00 47.50 90 VAL A C 1
ATOM 624 O O . VAL A 1 90 ? 2.746 -10.709 -17.646 1.00 47.50 90 VAL A O 1
ATOM 627 N N . THR A 1 91 ? 4.524 -9.389 -17.416 1.00 45.75 91 THR A N 1
ATOM 628 C CA . THR A 1 91 ? 4.653 -9.068 -18.824 1.00 45.75 91 THR A CA 1
ATOM 629 C C . THR A 1 91 ? 5.484 -10.216 -19.373 1.00 45.75 91 THR A C 1
ATOM 631 O O . THR A 1 91 ? 6.710 -10.215 -19.283 1.00 45.75 91 THR A O 1
ATOM 634 N N . ALA A 1 92 ? 4.785 -11.271 -19.789 1.00 40.75 92 ALA A N 1
ATOM 635 C CA . ALA A 1 92 ? 5.374 -12.392 -20.495 1.00 40.75 92 ALA A CA 1
ATOM 636 C C . ALA A 1 92 ? 6.135 -11.863 -21.731 1.00 40.75 92 ALA A C 1
ATOM 638 O O . ALA A 1 92 ? 5.620 -10.966 -22.407 1.00 40.75 92 ALA A O 1
ATOM 639 N N . PRO A 1 93 ? 7.351 -12.360 -22.016 1.00 55.47 93 PRO A N 1
ATOM 640 C CA . PRO A 1 93 ? 8.047 -12.047 -23.259 1.00 55.47 93 PRO A CA 1
A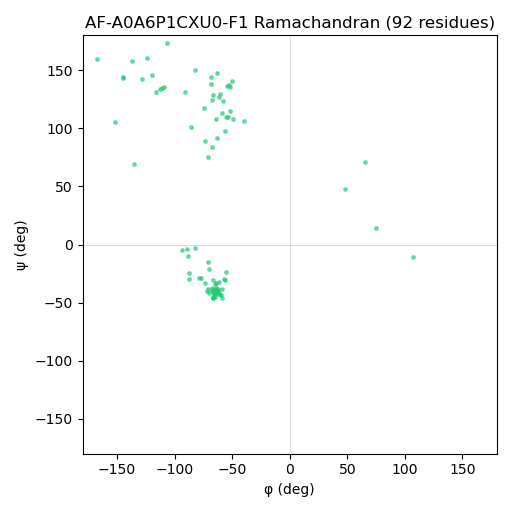TOM 641 C C . PRO A 1 93 ? 7.317 -12.703 -24.440 1.00 55.47 93 PRO A C 1
ATOM 643 O O . PRO A 1 93 ? 6.863 -13.843 -24.321 1.00 55.47 93 PRO A O 1
ATOM 646 N N . ALA A 1 94 ? 7.186 -11.964 -25.545 1.00 43.91 94 ALA A N 1
ATOM 647 C CA . ALA A 1 94 ? 6.781 -12.497 -26.847 1.00 43.91 94 ALA A CA 1
ATOM 648 C C . ALA A 1 94 ? 7.967 -13.171 -27.547 1.00 43.91 94 ALA A C 1
ATOM 650 O O . ALA A 1 94 ? 9.110 -12.702 -27.325 1.00 43.91 94 ALA A O 1
#

Sequence (94 aa):
TTPAPAATAAPAAGRLPNGELRRMVAAALAADPVREQSPREIAAGLNRSSGAVGNALEALTAAGHAERTSAAPRRYRATATTTTAATPAVTAPA

pLDDT: mean 73.81, std 14.84, range [40.75, 87.25]

Radius of gyration: 15.18 Å; Cα contacts (8 Å, |Δi|>4): 119; chains: 1; bounding box: 32×51×40 Å

Organism: NCBI:txid135487

Nearest PDB structures (foldseek):
  3eco-assembly1_A  TM=8.086E-01  e=6.661E-03  Staphylococcus aureus subsp. aureus Mu50
  3f22-assembly1_B  TM=8.177E-01  e=2.527E-02  Homo sapiens
  2qww-assembly3_E  TM=8.578E-01  e=5.080E-02  Listeria monocytogenes serotype 4b str. F2365
  2a61-assembly2_D  TM=8.444E-01  e=6.146E-02  Thermotoga maritima
  3k0l-assembly1_B  TM=7.299E-01  e=3.057E-02  Acinetobacter baylyi ADP1

Foldseek 3Di:
DDDDDDPPPDPPDDDDDDQPLLLLLLVLQVVPQPDWDQLVRSCVVVVHDSVVSVVSQVVCVVVVQWDQPDDVVGTIGGDPCSVVSNDDPCPDDD